Protein AF-A0A3D4TMC7-F1 (afdb_monomer)

pLDDT: mean 91.78, std 4.26, range [73.12, 95.94]

Secondary structure (DSSP, 8-state):
-HHHHTTPPTT--------TT---PPTTPPPHHHHHHHHHTT-TT-------GGG----HHHHT-

Sequence (65 aa):
MKMFLTRLGYGSTAVVTGDLTQTDLPKHVKSGLRDAIDVLREVEGVSFTFFESRDVVRHPLVARI

Mean predicted aligned error: 4.13 Å

Radius of gyration: 15.61 Å; Cα contacts (8 Å, |Δi|>4): 21; chains: 1; bounding box: 37×23×40 Å

Foldseek 3Di:
DVVVVVPDDPPDDDDDDDDPVDDPDPPPDDDPVVVCCVPCVPPPPDDDDDDDPVNDDDDVVVVVD

Solvent-accessible surface area (backbone atoms only — not comparable to full-atom values): 4785 Å² total; per-residue (Å²): 92,73,80,62,65,76,68,68,56,89,98,62,86,86,85,88,85,84,58,93,84,72,73,91,64,61,90,93,57,80,53,58,67,60,50,38,50,73,73,40,72,84,41,86,96,60,83,88,84,86,82,54,80,88,71,62,86,68,60,72,71,70,75,75,109

Structure (mmCIF, N/CA/C/O backbone):
data_AF-A0A3D4TMC7-F1
#
_entry.id   AF-A0A3D4TMC7-F1
#
loop_
_atom_site.group_PDB
_atom_site.id
_atom_site.type_symbol
_atom_site.label_atom_id
_atom_site.label_alt_id
_atom_site.label_comp_id
_atom_site.label_asym_id
_atom_site.label_entity_id
_atom_site.label_seq_id
_atom_site.pdbx_PDB_ins_code
_atom_site.Cartn_x
_atom_site.Cartn_y
_atom_site.Cartn_z
_atom_site.occupancy
_atom_site.B_iso_or_equiv
_atom_site.auth_seq_id
_atom_site.auth_comp_id
_atom_site.auth_asym_id
_atom_site.auth_atom_id
_atom_site.pdbx_PDB_model_num
ATOM 1 N N . MET A 1 1 ? 3.511 5.108 9.601 1.00 75.88 1 MET A N 1
ATOM 2 C CA . MET A 1 1 ? 2.352 5.828 8.998 1.00 75.88 1 MET A CA 1
ATOM 3 C C . MET A 1 1 ? 1.544 6.759 9.920 1.00 75.88 1 MET A C 1
ATOM 5 O O . MET A 1 1 ? 0.544 7.323 9.483 1.00 75.88 1 MET A O 1
ATOM 9 N N . LYS A 1 2 ? 1.985 7.028 11.158 1.00 73.12 2 LYS A N 1
ATOM 10 C CA . LYS A 1 2 ? 1.203 7.798 12.146 1.00 73.12 2 LYS A CA 1
ATOM 11 C C . LYS A 1 2 ? 0.795 9.213 11.697 1.00 73.12 2 LYS A C 1
ATOM 13 O O . LYS A 1 2 ? -0.308 9.632 12.004 1.00 73.12 2 LYS A O 1
ATOM 18 N N . MET A 1 3 ? 1.649 9.925 10.955 1.00 82.81 3 MET A N 1
ATOM 19 C CA . MET A 1 3 ? 1.367 11.300 10.505 1.00 82.81 3 MET A CA 1
ATOM 20 C C . MET A 1 3 ? 0.252 11.382 9.446 1.00 82.81 3 MET A C 1
ATOM 22 O O . MET A 1 3 ? -0.466 12.373 9.398 1.00 82.81 3 MET A O 1
ATOM 26 N N . PHE A 1 4 ? 0.119 10.364 8.594 1.00 86.75 4 PHE A N 1
ATOM 27 C CA . PHE A 1 4 ? -0.883 10.344 7.527 1.00 86.75 4 PHE A CA 1
ATOM 28 C C . PHE A 1 4 ? -2.267 9.983 8.071 1.00 86.75 4 PHE A C 1
ATOM 30 O O . PHE A 1 4 ? -3.235 10.698 7.833 1.00 86.75 4 PHE A O 1
ATOM 37 N N . LEU A 1 5 ? -2.350 8.907 8.860 1.00 83.56 5 LEU A N 1
ATOM 38 C CA . LEU A 1 5 ? -3.626 8.392 9.367 1.00 83.56 5 LEU A CA 1
ATOM 39 C C . LEU A 1 5 ? -4.351 9.393 10.274 1.00 83.56 5 LEU A C 1
ATOM 41 O O . LEU A 1 5 ? -5.574 9.459 10.258 1.00 83.56 5 LEU A O 1
ATOM 45 N N . THR A 1 6 ? -3.613 10.225 11.015 1.00 86.38 6 THR A N 1
ATOM 46 C CA . THR A 1 6 ? -4.201 11.275 11.864 1.00 86.38 6 THR A CA 1
ATOM 47 C C . THR A 1 6 ? -4.811 12.439 11.078 1.00 86.38 6 THR A C 1
ATOM 49 O O . THR A 1 6 ? -5.364 13.353 11.686 1.00 86.38 6 THR A O 1
ATOM 52 N N . ARG A 1 7 ? -4.710 12.442 9.742 1.00 90.25 7 ARG A N 1
ATOM 53 C CA . ARG A 1 7 ? -5.320 13.450 8.862 1.00 90.25 7 ARG A CA 1
ATOM 54 C C . ARG A 1 7 ? -6.636 12.991 8.231 1.00 90.25 7 ARG A C 1
ATOM 56 O O . ARG A 1 7 ? -7.261 13.792 7.543 1.00 90.25 7 ARG A O 1
ATOM 63 N N . LEU A 1 8 ? -7.061 11.747 8.457 1.00 91.19 8 LEU A N 1
ATOM 64 C CA . LEU A 1 8 ? -8.331 11.240 7.939 1.00 91.19 8 LEU A CA 1
ATOM 65 C C . LEU A 1 8 ? -9.502 11.801 8.754 1.00 91.19 8 LEU A C 1
ATOM 67 O O . LEU A 1 8 ? -9.575 11.621 9.968 1.00 91.19 8 LEU A O 1
ATOM 71 N N . GLY A 1 9 ? -10.405 12.505 8.071 1.00 92.31 9 GLY A N 1
ATOM 72 C CA . GLY A 1 9 ? -11.629 13.055 8.650 1.00 92.31 9 GLY A CA 1
ATOM 73 C C . GLY A 1 9 ? -12.825 12.112 8.497 1.00 92.31 9 GLY A C 1
ATOM 74 O O . GLY A 1 9 ? -12.784 11.137 7.743 1.00 92.31 9 GLY A O 1
ATOM 75 N N . TYR A 1 10 ? -13.925 12.424 9.179 1.00 93.50 10 TYR A N 1
ATOM 76 C CA . TYR A 1 10 ? -15.179 11.682 9.030 1.00 93.50 10 TYR A CA 1
ATOM 77 C C . TYR A 1 10 ? -15.695 11.721 7.586 1.00 93.50 10 TYR A C 1
ATOM 79 O O . TYR A 1 10 ? -15.619 12.752 6.921 1.00 93.50 10 TYR A O 1
ATOM 87 N N . GLY A 1 11 ? -16.215 10.587 7.105 1.00 93.56 11 GLY A N 1
ATOM 88 C CA . GLY A 1 11 ? -16.741 10.451 5.741 1.00 93.56 11 GLY A CA 1
ATOM 89 C C . GLY A 1 11 ? -15.685 10.535 4.633 1.00 93.56 11 GLY A C 1
ATOM 90 O O . GLY A 1 11 ? -16.047 10.577 3.460 1.00 93.56 11 GLY A O 1
ATOM 91 N N . SER A 1 12 ? -14.394 10.574 4.976 1.00 94.19 12 SER A N 1
ATOM 92 C CA . SER A 1 12 ? -13.314 10.584 3.990 1.00 94.19 12 SER A CA 1
ATOM 93 C C . SER A 1 12 ? -12.876 9.168 3.616 1.00 94.19 12 SER A C 1
ATOM 95 O O . SER A 1 12 ? -13.008 8.221 4.388 1.00 94.19 12 SER A O 1
ATOM 97 N N . THR A 1 13 ? -12.345 9.018 2.407 1.00 93.81 13 THR A N 1
ATOM 98 C CA . THR A 1 13 ? -11.660 7.807 1.949 1.00 93.81 13 THR A CA 1
ATOM 99 C C . THR A 1 13 ? -10.313 8.227 1.395 1.00 93.81 13 THR A C 1
ATOM 101 O O . THR A 1 13 ? -10.221 9.227 0.684 1.00 93.81 13 THR A O 1
ATOM 104 N N . ALA A 1 14 ? -9.268 7.475 1.720 1.00 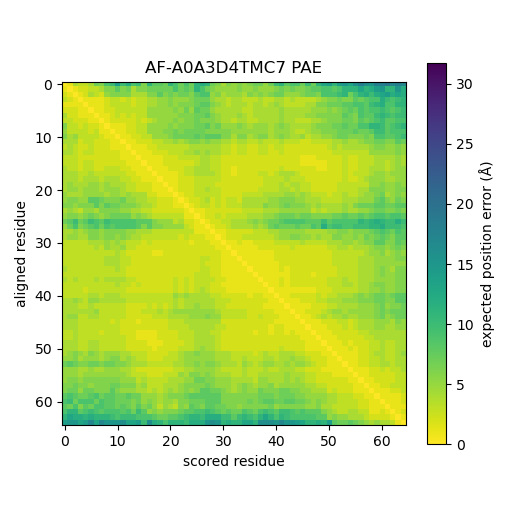94.31 14 ALA A N 1
ATOM 105 C CA . ALA A 1 14 ? -7.936 7.729 1.203 1.00 94.31 14 ALA A CA 1
ATOM 106 C C . ALA A 1 14 ? -7.365 6.475 0.550 1.00 94.31 14 ALA A C 1
ATOM 108 O O . ALA A 1 14 ? -7.584 5.361 1.018 1.00 94.31 14 ALA A O 1
ATOM 109 N N . VAL A 1 15 ? -6.608 6.683 -0.525 1.00 95.25 15 VAL A N 1
ATOM 110 C CA . VAL A 1 15 ? -5.905 5.631 -1.258 1.00 95.25 15 VAL A CA 1
ATOM 111 C C . VAL A 1 15 ? -4.431 6.002 -1.286 1.00 95.25 15 VAL A C 1
ATOM 113 O O . VAL A 1 15 ? -4.074 7.113 -1.673 1.00 95.25 15 VAL A O 1
ATOM 116 N N . VAL A 1 16 ? -3.577 5.076 -0.856 1.00 93.69 16 VAL A N 1
ATOM 117 C CA . VAL A 1 16 ? -2.121 5.226 -0.901 1.00 93.69 16 VAL A CA 1
ATOM 118 C C . VAL A 1 16 ? -1.579 4.214 -1.898 1.00 93.69 16 VAL A C 1
ATOM 120 O O . VAL A 1 16 ? -1.795 3.015 -1.746 1.00 93.69 16 VAL A O 1
ATOM 123 N N . THR A 1 17 ? -0.872 4.698 -2.914 1.00 95.12 17 THR A N 1
ATOM 124 C CA . THR A 1 17 ? -0.245 3.871 -3.950 1.00 95.12 17 THR A CA 1
ATOM 125 C C . THR A 1 17 ? 1.270 3.948 -3.838 1.00 95.12 17 THR A C 1
ATOM 127 O O . THR A 1 17 ? 1.813 5.015 -3.555 1.00 95.12 17 THR A O 1
ATOM 130 N N . GLY A 1 18 ? 1.966 2.850 -4.118 1.00 93.88 18 GLY A N 1
ATOM 131 C CA . GLY A 1 18 ? 3.421 2.850 -4.207 1.00 93.88 18 GLY A CA 1
ATOM 132 C C . GLY A 1 18 ? 3.985 1.500 -4.632 1.00 93.88 18 GLY A C 1
ATOM 133 O O . GLY A 1 18 ? 3.275 0.496 -4.627 1.00 93.88 18 GLY A O 1
ATOM 134 N N . ASP A 1 19 ? 5.266 1.491 -4.990 1.00 94.06 19 ASP A N 1
ATOM 135 C CA . ASP A 1 19 ? 6.008 0.295 -5.385 1.00 94.06 19 ASP A CA 1
ATOM 136 C C . ASP A 1 19 ? 6.930 -0.145 -4.236 1.00 94.06 19 ASP A C 1
ATOM 138 O O . ASP A 1 19 ? 7.856 0.563 -3.841 1.00 94.06 19 ASP A O 1
ATOM 142 N N . LEU A 1 20 ? 6.681 -1.337 -3.685 1.00 91.00 20 LEU A N 1
ATOM 143 C CA . LEU A 1 20 ? 7.458 -1.894 -2.570 1.00 91.00 20 LEU A CA 1
ATOM 144 C C . LEU A 1 20 ? 8.912 -2.231 -2.933 1.00 91.00 20 LEU A C 1
ATOM 146 O O . LEU A 1 20 ? 9.718 -2.482 -2.026 1.00 91.00 20 LEU A O 1
ATOM 150 N N . THR A 1 21 ? 9.238 -2.298 -4.224 1.00 90.44 21 THR A N 1
ATOM 151 C CA . THR A 1 21 ? 10.592 -2.551 -4.734 1.00 90.44 21 THR A CA 1
ATOM 152 C C . THR A 1 21 ? 11.401 -1.264 -4.886 1.00 90.44 21 THR A C 1
ATOM 154 O O . THR A 1 21 ? 12.629 -1.303 -4.834 1.00 90.44 21 THR A O 1
ATOM 157 N N . GLN A 1 22 ? 10.731 -0.113 -4.974 1.00 90.62 22 GLN A N 1
ATOM 158 C CA . GLN A 1 22 ? 11.363 1.197 -5.085 1.00 90.62 22 GLN A CA 1
ATOM 159 C C . GLN A 1 22 ? 11.508 1.822 -3.698 1.00 90.62 22 GLN A C 1
ATOM 161 O O . GLN A 1 22 ? 10.648 2.551 -3.214 1.00 90.62 22 GLN A O 1
ATOM 166 N N . THR A 1 23 ? 12.603 1.487 -3.019 1.00 90.50 23 THR A N 1
ATOM 167 C CA . THR A 1 23 ? 12.976 2.105 -1.742 1.00 90.50 23 THR A CA 1
ATOM 168 C C . THR A 1 23 ? 14.347 2.751 -1.887 1.00 90.50 23 THR A C 1
ATOM 170 O O . THR A 1 23 ? 15.352 2.062 -2.028 1.00 90.50 23 THR A O 1
ATOM 173 N N . ASP A 1 24 ? 14.379 4.075 -1.833 1.00 91.00 24 ASP A N 1
ATOM 174 C CA . ASP A 1 24 ? 15.566 4.934 -1.927 1.00 91.00 24 ASP A CA 1
ATOM 175 C C . ASP A 1 24 ? 16.064 5.411 -0.548 1.00 91.00 24 ASP A C 1
ATOM 177 O O . ASP A 1 24 ? 16.886 6.319 -0.431 1.00 91.00 24 ASP A O 1
ATOM 181 N N . LEU A 1 25 ? 15.569 4.785 0.520 1.00 92.19 25 LEU A N 1
ATOM 182 C CA . LEU A 1 25 ? 15.886 5.152 1.894 1.00 92.19 25 LEU A CA 1
ATOM 183 C C . LEU A 1 25 ? 17.314 4.731 2.292 1.00 92.19 25 LEU A C 1
ATOM 185 O O . LEU A 1 25 ? 17.833 3.725 1.796 1.00 92.19 25 LEU A O 1
ATOM 189 N N . PRO A 1 26 ? 17.945 5.442 3.250 1.00 94.31 26 PRO A N 1
ATOM 190 C CA . PRO A 1 26 ? 19.219 5.025 3.822 1.00 94.31 26 PRO A CA 1
ATOM 191 C C . PRO A 1 26 ? 19.171 3.596 4.373 1.00 94.31 26 PRO A C 1
ATOM 193 O O . PRO A 1 26 ? 18.127 3.105 4.814 1.00 94.31 26 PRO A O 1
ATOM 196 N N . LYS A 1 27 ? 20.334 2.934 4.405 1.00 88.38 27 LYS A N 1
ATOM 197 C CA . LYS A 1 27 ? 20.459 1.591 4.988 1.00 88.38 27 LYS A CA 1
ATOM 198 C C . LYS A 1 27 ? 19.881 1.583 6.408 1.00 88.38 27 LYS A C 1
ATOM 200 O O . LYS A 1 27 ? 20.142 2.493 7.188 1.00 88.38 27 LYS A O 1
ATOM 205 N N . HIS A 1 28 ? 19.121 0.534 6.725 1.00 87.94 28 HIS A N 1
ATOM 206 C CA . HIS A 1 28 ? 18.441 0.320 8.012 1.00 87.94 28 HIS A CA 1
ATOM 207 C C . HIS A 1 28 ? 17.217 1.207 8.294 1.00 87.94 28 HIS A C 1
ATOM 209 O O . HIS A 1 28 ? 16.613 1.073 9.357 1.00 87.94 28 HIS A O 1
ATOM 215 N N . VAL A 1 29 ? 16.786 2.050 7.353 1.00 91.69 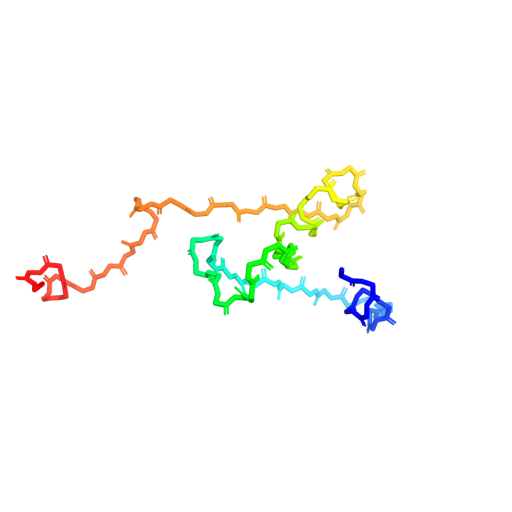29 VAL A N 1
ATOM 216 C CA . VAL A 1 29 ? 15.497 2.743 7.463 1.00 91.69 29 VAL A CA 1
ATOM 217 C C . VAL A 1 29 ? 14.393 1.851 6.894 1.00 91.69 29 VAL A C 1
ATOM 219 O O . VAL A 1 29 ? 14.448 1.420 5.742 1.00 91.69 29 VAL A O 1
ATOM 222 N N . LYS A 1 30 ? 13.368 1.557 7.704 1.00 88.88 30 LYS A N 1
ATOM 223 C CA . LYS A 1 30 ? 12.209 0.768 7.264 1.00 88.88 30 LYS A CA 1
ATOM 224 C C . LYS A 1 30 ? 11.351 1.595 6.299 1.00 88.88 30 LYS A C 1
ATOM 226 O O . LYS A 1 30 ? 11.036 2.750 6.575 1.00 88.88 30 LYS A O 1
ATOM 231 N N . SER A 1 31 ? 10.932 0.987 5.189 1.00 92.56 31 SER A N 1
ATOM 232 C CA . SER A 1 31 ? 9.970 1.599 4.264 1.00 92.56 31 SER A CA 1
ATOM 233 C C . SER A 1 31 ? 8.639 1.875 4.964 1.00 92.56 31 SER A C 1
ATOM 235 O O . SER A 1 31 ? 8.069 0.984 5.596 1.00 92.56 31 SER A O 1
ATOM 237 N N . GLY A 1 32 ? 8.114 3.092 4.797 1.00 91.75 32 GLY A N 1
ATOM 238 C CA . GLY A 1 32 ? 6.813 3.478 5.342 1.00 91.75 32 GLY A CA 1
ATOM 239 C C . GLY A 1 32 ? 5.646 2.665 4.774 1.00 91.75 32 GLY A C 1
ATOM 240 O O . GLY A 1 32 ? 4.675 2.448 5.493 1.00 91.75 32 GLY A O 1
ATOM 241 N N . LEU A 1 33 ? 5.753 2.178 3.529 1.00 92.62 33 LEU A N 1
ATOM 242 C CA . LEU A 1 33 ? 4.746 1.310 2.904 1.00 92.62 33 LEU A CA 1
ATOM 243 C C . LEU A 1 33 ? 4.765 -0.097 3.504 1.00 92.62 33 LEU A C 1
ATOM 245 O O . LEU A 1 33 ? 3.715 -0.625 3.858 1.00 92.62 33 LEU A O 1
ATOM 249 N N . ARG A 1 34 ? 5.957 -0.686 3.681 1.00 92.38 34 ARG A N 1
ATOM 250 C CA . ARG A 1 34 ? 6.098 -1.996 4.344 1.00 92.38 34 ARG A CA 1
ATOM 251 C C . ARG A 1 34 ? 5.605 -1.933 5.785 1.00 92.38 34 ARG A C 1
ATOM 253 O O . ARG A 1 34 ? 4.841 -2.785 6.212 1.00 92.38 34 ARG A O 1
ATOM 260 N N . ASP A 1 35 ? 5.985 -0.877 6.500 1.00 92.12 35 ASP A N 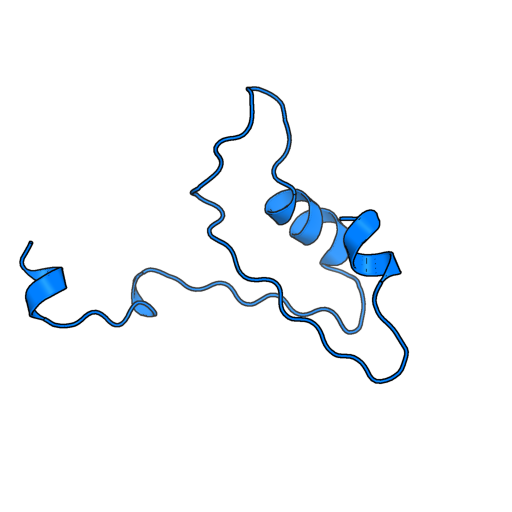1
ATOM 261 C CA . ASP A 1 35 ? 5.514 -0.634 7.859 1.00 92.12 35 ASP A CA 1
ATOM 262 C C . ASP A 1 35 ? 3.988 -0.484 7.945 1.00 92.12 35 ASP A C 1
ATOM 264 O O . ASP A 1 35 ? 3.370 -1.028 8.855 1.00 92.12 35 ASP A O 1
ATOM 268 N N . ALA A 1 36 ? 3.363 0.199 6.981 1.00 92.62 36 ALA A N 1
ATOM 269 C CA . ALA A 1 36 ? 1.909 0.335 6.927 1.00 92.62 36 ALA A CA 1
ATOM 270 C C . ALA A 1 36 ? 1.201 -1.016 6.775 1.00 92.62 36 ALA A C 1
ATOM 272 O O . ALA A 1 36 ? 0.210 -1.255 7.459 1.00 92.62 36 ALA A O 1
ATOM 273 N N . ILE A 1 37 ? 1.715 -1.890 5.905 1.00 93.56 37 ILE A N 1
ATOM 274 C CA . ILE A 1 37 ? 1.165 -3.234 5.698 1.00 93.56 37 ILE A CA 1
ATOM 275 C C . ILE A 1 37 ? 1.258 -4.042 6.994 1.00 93.56 37 ILE A C 1
ATOM 277 O O . ILE A 1 37 ? 0.253 -4.582 7.445 1.00 93.56 37 ILE A O 1
ATOM 281 N N . ASP A 1 38 ? 2.434 -4.074 7.627 1.00 92.88 38 ASP A N 1
ATOM 282 C CA . ASP A 1 38 ? 2.648 -4.848 8.856 1.00 92.88 38 ASP A CA 1
ATOM 283 C C . ASP A 1 38 ? 1.733 -4.389 9.998 1.00 92.88 38 ASP A C 1
ATOM 285 O O . ASP A 1 38 ? 1.182 -5.214 10.723 1.00 92.88 38 ASP A O 1
ATOM 289 N N . VAL A 1 39 ? 1.584 -3.072 10.168 1.00 92.31 39 VAL A N 1
ATOM 290 C CA . VAL A 1 39 ? 0.868 -2.481 11.307 1.00 92.31 39 VAL A CA 1
ATOM 291 C C . VAL A 1 39 ? -0.647 -2.461 11.095 1.00 92.31 39 VAL A C 1
ATOM 293 O O . VAL A 1 39 ? -1.389 -2.570 12.067 1.00 92.31 39 VAL A O 1
ATOM 296 N N . LEU A 1 40 ? -1.125 -2.301 9.857 1.00 93.25 40 LEU A N 1
ATOM 297 C CA . LEU A 1 40 ? -2.551 -2.083 9.581 1.00 93.25 40 LEU A CA 1
ATOM 298 C C . LEU A 1 40 ? -3.270 -3.312 9.003 1.00 93.25 40 LEU A C 1
ATOM 300 O O . LEU A 1 40 ? -4.469 -3.234 8.760 1.00 93.25 40 LEU A O 1
ATOM 304 N N . ARG A 1 41 ? -2.584 -4.446 8.791 1.00 94.25 41 ARG A N 1
ATOM 305 C CA . ARG A 1 41 ? -3.168 -5.663 8.181 1.00 94.25 41 ARG A CA 1
ATOM 306 C C . ARG A 1 41 ? -4.412 -6.224 8.879 1.00 94.25 41 ARG A C 1
ATOM 308 O O . ARG A 1 41 ? -5.178 -6.923 8.229 1.00 94.25 41 ARG A O 1
ATOM 315 N N . GLU A 1 42 ? -4.595 -5.963 10.172 1.00 94.44 42 GLU A N 1
ATOM 316 C CA . GLU A 1 42 ? -5.751 -6.449 10.952 1.00 94.44 42 GLU A CA 1
ATOM 317 C C . GLU A 1 42 ? -6.723 -5.321 11.326 1.00 94.44 42 GLU A C 1
ATOM 319 O O . GLU A 1 42 ? -7.637 -5.522 12.122 1.00 94.44 42 GLU A O 1
ATOM 324 N N . VAL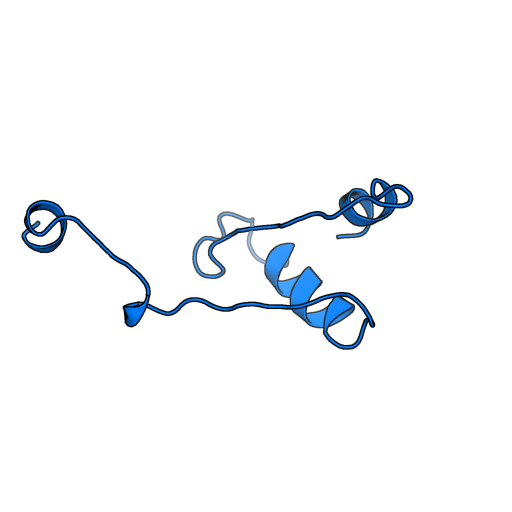 A 1 43 ? -6.527 -4.116 10.782 1.00 93.88 43 VAL A N 1
ATOM 325 C CA . VAL A 1 43 ? -7.389 -2.969 11.073 1.00 93.88 43 VAL A CA 1
ATOM 326 C C . VAL A 1 43 ? -8.642 -3.044 10.208 1.00 93.88 43 VAL A C 1
ATOM 328 O O . VAL A 1 43 ? -8.573 -2.996 8.980 1.00 93.88 43 VAL A O 1
ATOM 331 N N . GLU A 1 44 ? -9.801 -3.129 10.859 1.00 93.56 44 GLU A N 1
ATOM 332 C CA . GLU A 1 44 ? -11.099 -3.093 10.188 1.00 93.56 44 GLU A CA 1
ATOM 333 C C . GLU A 1 44 ? -11.260 -1.803 9.364 1.00 93.56 44 GLU A C 1
ATOM 335 O O . GLU A 1 44 ? -10.897 -0.709 9.799 1.00 93.56 44 GLU A O 1
ATOM 340 N N . GLY A 1 45 ? -11.793 -1.933 8.148 1.00 91.31 45 GLY A N 1
ATOM 341 C CA . GLY A 1 45 ? -11.975 -0.808 7.227 1.00 91.31 45 GLY A CA 1
ATOM 342 C C . GLY A 1 45 ? -10.728 -0.420 6.423 1.00 91.31 45 GLY A C 1
ATOM 343 O O . GLY A 1 45 ? -10.814 0.487 5.596 1.00 91.31 45 GLY A O 1
ATOM 344 N N . VAL A 1 46 ? -9.592 -1.106 6.603 1.00 94.38 46 VA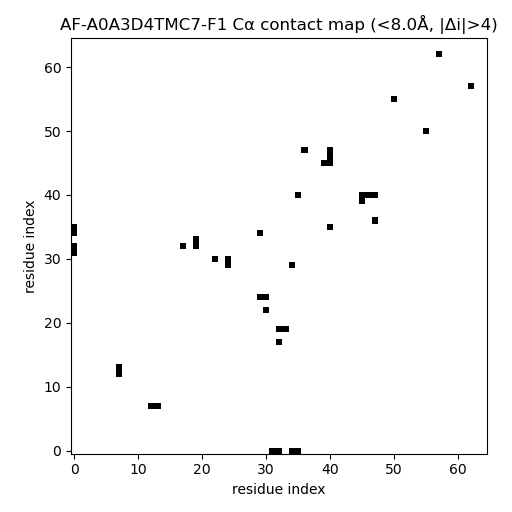L A N 1
ATOM 345 C CA . VAL A 1 46 ? -8.398 -0.954 5.755 1.00 94.38 46 VAL A CA 1
ATOM 346 C C . VAL A 1 46 ? -8.258 -2.167 4.839 1.00 94.38 46 VAL A C 1
ATOM 348 O O . VAL A 1 46 ? -8.244 -3.309 5.288 1.00 94.38 46 VAL A O 1
ATOM 351 N N . SER A 1 47 ? -8.118 -1.923 3.537 1.00 95.25 47 SER A N 1
ATOM 352 C CA . SER A 1 47 ? -7.900 -2.966 2.533 1.00 95.25 47 SER A CA 1
ATOM 353 C C . SER A 1 47 ? -6.562 -2.784 1.827 1.00 95.25 47 SER A C 1
ATOM 355 O O . SER A 1 47 ? -6.187 -1.662 1.486 1.00 95.25 47 SER A O 1
ATOM 357 N N . PHE A 1 48 ? -5.895 -3.894 1.520 1.00 9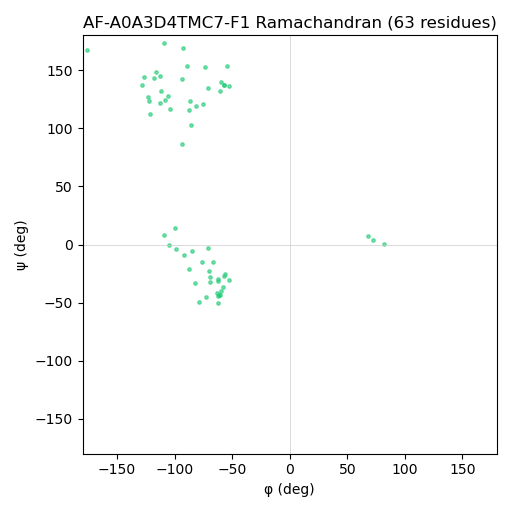5.81 48 PHE A N 1
ATOM 358 C CA . PHE A 1 48 ? -4.670 -3.912 0.725 1.00 95.81 48 PHE A CA 1
ATOM 359 C C . PHE A 1 48 ? -4.923 -4.583 -0.620 1.00 95.81 48 PHE A C 1
ATOM 361 O O . PHE A 1 48 ? -5.501 -5.664 -0.683 1.00 95.81 48 PHE A O 1
ATOM 368 N N . THR A 1 49 ? -4.477 -3.942 -1.697 1.00 95.94 49 THR A N 1
ATOM 369 C CA . THR A 1 49 ? -4.485 -4.505 -3.051 1.00 95.94 49 THR A CA 1
ATOM 370 C C . THR A 1 49 ? -3.057 -4.505 -3.569 1.00 95.94 49 THR A C 1
ATOM 372 O O . THR A 1 49 ? -2.409 -3.459 -3.596 1.00 95.94 49 THR A O 1
ATOM 375 N N . PHE A 1 50 ? -2.567 -5.681 -3.952 1.00 95.69 50 PHE A N 1
ATOM 376 C CA . PHE A 1 50 ? -1.234 -5.859 -4.513 1.00 95.69 50 PHE A CA 1
ATOM 377 C C . PHE A 1 50 ? -1.366 -6.167 -5.996 1.00 95.69 50 PHE A C 1
ATOM 379 O O . PHE A 1 50 ? -2.059 -7.109 -6.367 1.00 95.69 50 PHE A O 1
ATOM 386 N N . PHE A 1 51 ? -0.702 -5.361 -6.817 1.00 95.56 51 PHE A N 1
ATOM 387 C CA . PHE A 1 51 ? -0.612 -5.589 -8.251 1.00 95.56 51 PHE A CA 1
ATOM 388 C C . PHE A 1 51 ? 0.660 -6.363 -8.578 1.00 95.56 51 PHE A C 1
ATOM 390 O O . PHE A 1 51 ? 1.719 -6.139 -7.987 1.00 95.56 51 PHE A O 1
ATOM 397 N N . GLU A 1 52 ? 0.550 -7.258 -9.545 1.00 94.25 52 GLU A N 1
ATOM 398 C CA . GLU A 1 52 ? 1.641 -8.054 -10.081 1.00 94.25 52 GLU A CA 1
ATOM 399 C C . GLU A 1 52 ? 1.992 -7.590 -11.498 1.00 94.25 52 GLU A C 1
ATOM 401 O O . GLU A 1 52 ? 1.296 -6.787 -12.120 1.00 94.25 52 GLU A O 1
ATOM 406 N N . SER A 1 53 ? 3.070 -8.134 -12.066 1.00 92.00 53 SER A N 1
ATOM 407 C CA . SER A 1 53 ? 3.485 -7.796 -13.434 1.00 92.00 53 SER A CA 1
ATOM 408 C C . SER A 1 53 ? 2.397 -8.059 -14.483 1.00 92.00 53 SER A C 1
ATOM 410 O O . SER A 1 53 ? 2.376 -7.380 -15.504 1.00 92.00 53 SER A O 1
ATOM 412 N N . ARG A 1 54 ? 1.481 -9.006 -14.234 1.00 94.25 54 ARG A N 1
A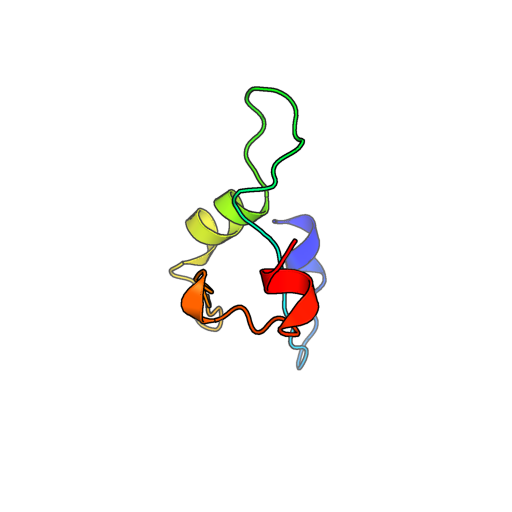TOM 413 C CA . ARG A 1 54 ? 0.338 -9.294 -15.119 1.00 94.25 54 ARG A CA 1
ATOM 414 C C . ARG A 1 54 ? -0.726 -8.195 -15.140 1.00 94.25 54 ARG A C 1
ATOM 416 O O . ARG A 1 54 ? -1.460 -8.103 -16.116 1.00 94.25 54 ARG A O 1
ATOM 423 N N . ASP A 1 55 ? -0.790 -7.364 -14.102 1.00 94.81 55 ASP A N 1
ATOM 424 C CA . ASP A 1 55 ? -1.755 -6.264 -14.002 1.00 94.81 55 ASP A CA 1
ATOM 425 C C . ASP A 1 55 ? -1.248 -4.995 -14.710 1.00 94.81 55 ASP A C 1
ATOM 427 O O . ASP A 1 55 ? -1.959 -3.997 -14.838 1.00 94.81 55 ASP A O 1
ATOM 431 N N . VAL A 1 56 ? -0.004 -5.020 -15.198 1.00 92.94 56 VAL A N 1
ATOM 432 C CA . VAL A 1 56 ? 0.640 -3.890 -15.861 1.00 92.94 56 VAL A CA 1
ATOM 433 C C . VAL A 1 56 ? 0.285 -3.883 -17.345 1.00 92.94 56 VAL A C 1
ATOM 435 O O . VAL A 1 56 ? 0.873 -4.595 -18.159 1.00 92.94 56 VAL A O 1
ATOM 438 N N . VAL A 1 57 ? -0.640 -3.005 -17.723 1.00 94.88 57 VAL A N 1
ATOM 439 C CA . VAL A 1 57 ? -0.972 -2.755 -19.128 1.00 94.88 57 VAL A CA 1
ATOM 440 C C . VAL A 1 57 ? -0.043 -1.681 -19.685 1.00 94.88 57 VAL A C 1
ATOM 442 O O . VAL A 1 57 ? -0.068 -0.528 -19.257 1.00 94.88 57 VAL A O 1
ATOM 445 N N . ARG A 1 58 ? 0.788 -2.055 -20.661 1.00 94.69 58 ARG A N 1
ATOM 446 C CA . ARG A 1 58 ? 1.673 -1.132 -21.385 1.00 94.69 58 ARG A CA 1
ATOM 447 C C . ARG A 1 58 ? 1.284 -1.078 -22.847 1.00 94.69 58 ARG A C 1
ATOM 449 O O . ARG A 1 58 ? 0.865 -2.072 -23.435 1.00 94.69 58 ARG A O 1
ATOM 456 N N . HIS A 1 59 ? 1.492 0.083 -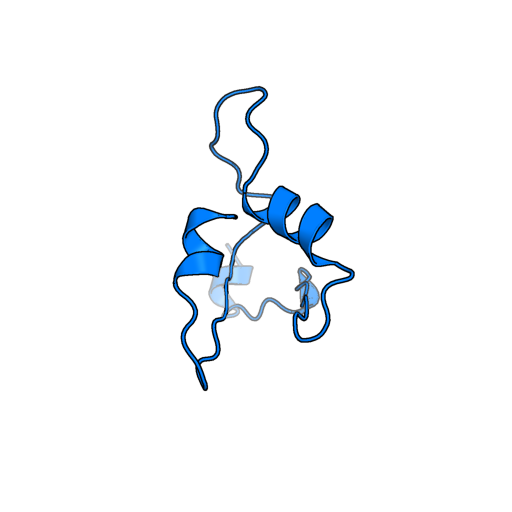23.453 1.00 95.94 59 HIS A N 1
ATOM 457 C CA . HIS A 1 59 ? 1.414 0.201 -24.899 1.00 95.94 59 HIS A CA 1
ATOM 458 C C . HIS A 1 59 ? 2.416 -0.778 -25.552 1.00 95.94 59 HIS A C 1
ATOM 460 O O . HIS A 1 59 ? 3.560 -0.834 -25.088 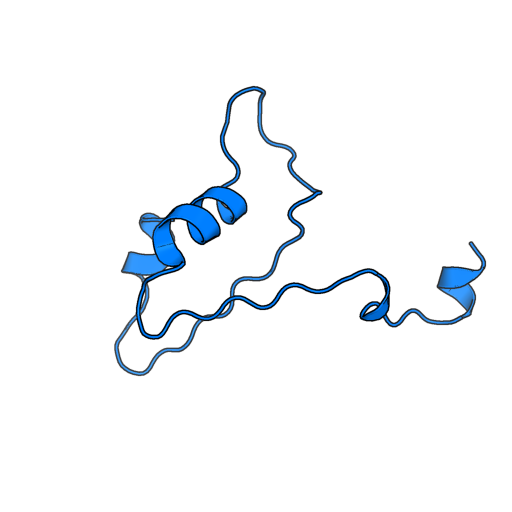1.00 95.94 59 HIS A O 1
ATOM 466 N N . PRO A 1 60 ? 2.060 -1.503 -26.634 1.00 94.06 60 PRO A N 1
ATOM 467 C CA . PRO A 1 60 ? 2.942 -2.502 -27.252 1.00 94.06 60 PRO A CA 1
ATOM 468 C C . PRO A 1 60 ? 4.340 -1.979 -27.607 1.00 94.06 60 PRO A C 1
ATOM 470 O O . PRO A 1 60 ? 5.313 -2.718 -27.550 1.00 94.06 60 PRO A O 1
ATOM 473 N N . LEU A 1 61 ? 4.459 -0.688 -27.933 1.00 95.44 61 LEU A N 1
ATOM 474 C CA . LEU A 1 61 ? 5.750 -0.035 -28.184 1.00 95.44 61 LEU A CA 1
ATOM 475 C C . LEU A 1 61 ? 6.667 -0.025 -26.952 1.00 95.44 61 LEU A C 1
ATOM 477 O O . LEU A 1 61 ? 7.852 -0.294 -27.089 1.00 95.44 61 LEU A O 1
ATOM 481 N N . VAL A 1 62 ? 6.126 0.242 -25.760 1.00 93.88 62 VAL A N 1
ATOM 482 C CA . VAL A 1 62 ? 6.896 0.272 -24.505 1.00 93.88 62 VAL A CA 1
ATOM 483 C C . VAL A 1 62 ? 7.350 -1.133 -24.108 1.00 93.88 62 VAL A C 1
ATOM 485 O O . VAL A 1 62 ? 8.372 -1.276 -23.461 1.00 93.88 62 VAL A O 1
ATOM 488 N N . ALA A 1 63 ? 6.613 -2.175 -24.500 1.00 88.56 63 ALA A N 1
ATOM 489 C CA . ALA A 1 63 ? 7.014 -3.563 -24.260 1.00 88.56 63 ALA A CA 1
ATOM 490 C C . ALA A 1 63 ? 8.122 -4.057 -25.210 1.00 88.56 63 ALA A C 1
ATOM 492 O O . ALA A 1 63 ? 8.703 -5.111 -24.971 1.00 88.56 63 ALA A O 1
ATOM 493 N N . ARG A 1 64 ? 8.375 -3.338 -26.313 1.00 89.12 64 ARG A N 1
ATOM 494 C CA . ARG A 1 64 ? 9.391 -3.688 -27.319 1.00 89.12 64 ARG A CA 1
ATOM 495 C C . ARG A 1 64 ? 10.757 -3.050 -27.058 1.00 89.12 64 ARG A C 1
ATOM 497 O O . ARG A 1 64 ? 11.692 -3.385 -27.785 1.00 89.12 64 ARG A O 1
ATOM 504 N N . ILE A 1 65 ? 10.848 -2.131 -26.097 1.00 84.19 65 ILE A N 1
ATOM 505 C CA . ILE A 1 65 ? 12.087 -1.486 -25.640 1.00 84.19 65 ILE A CA 1
ATOM 506 C C . ILE A 1 65 ? 12.422 -1.946 -24.226 1.00 84.19 65 ILE A C 1
ATOM 508 O O . ILE A 1 65 ? 13.630 -2.007 -23.927 1.00 84.19 65 ILE A O 1
#